Protein AF-A0A7W4EIR6-F1 (afdb_monomer_lite)

Foldseek 3Di:
DDDDDDDDDDDDDPDPPDPPPPPPPPDDPPPPPPPPDDQPQLLLVLDDPVNLVVLVVQLVVCVVVVPLVSLVVSLVVVCVSSVDPDPPPPDDSNRSSVSSNVNNCVVVVND

Structure (mmCIF, N/CA/C/O backbone):
data_AF-A0A7W4EIR6-F1
#
_entry.id   AF-A0A7W4EIR6-F1
#
loop_
_atom_site.group_PDB
_atom_site.id
_atom_site.type_symbol
_atom_site.label_atom_id
_atom_site.label_alt_id
_atom_site.label_comp_id
_atom_site.label_asym_id
_atom_site.label_entity_id
_atom_site.label_seq_id
_atom_site.pdbx_PDB_ins_code
_atom_site.Cartn_x
_atom_site.Cartn_y
_atom_site.Cartn_z
_atom_site.occupancy
_atom_site.B_iso_or_equiv
_atom_site.auth_seq_id
_atom_site.auth_comp_id
_atom_site.auth_asym_id
_atom_site.auth_atom_id
_atom_site.pdbx_PDB_model_num
ATOM 1 N N . VAL A 1 1 ? -27.058 27.748 -44.490 1.00 35.09 1 VAL A N 1
ATOM 2 C CA . VAL A 1 1 ? -27.346 28.919 -43.629 1.00 35.09 1 VAL A CA 1
ATOM 3 C C . VAL A 1 1 ? -26.624 28.697 -42.306 1.00 35.09 1 VAL A C 1
ATOM 5 O O . VAL A 1 1 ? -27.094 27.909 -41.503 1.00 35.09 1 VAL A O 1
ATOM 8 N N . LEU A 1 2 ? -25.431 29.266 -42.127 1.00 30.61 2 LEU A N 1
ATOM 9 C CA . LEU A 1 2 ? -24.647 29.168 -40.888 1.00 30.61 2 LEU A CA 1
ATOM 10 C C . LEU A 1 2 ? -24.373 30.597 -40.433 1.00 30.61 2 LEU A C 1
ATOM 12 O O . LEU A 1 2 ? -23.630 31.331 -41.080 1.00 30.61 2 LEU A O 1
ATOM 16 N N . LYS A 1 3 ? -25.078 31.012 -39.382 1.00 34.66 3 LYS A N 1
ATOM 17 C CA . LYS A 1 3 ? -24.999 32.351 -38.809 1.00 34.66 3 LYS A CA 1
ATOM 18 C C . LYS A 1 3 ? -23.957 32.316 -37.692 1.00 34.66 3 LYS A C 1
ATOM 20 O O . LYS A 1 3 ? -24.189 31.722 -36.647 1.00 34.66 3 LYS A O 1
ATOM 25 N N . ILE A 1 4 ? -22.800 32.905 -37.969 1.00 46.31 4 ILE A N 1
ATOM 26 C CA . ILE A 1 4 ? -21.822 33.344 -36.967 1.00 46.31 4 ILE A CA 1
ATOM 27 C C . ILE A 1 4 ? -22.232 34.767 -36.538 1.00 46.31 4 ILE A C 1
ATOM 29 O O . ILE A 1 4 ? -22.913 35.445 -37.308 1.00 46.31 4 ILE A O 1
ATOM 33 N N . ILE A 1 5 ? -21.768 35.195 -35.355 1.00 41.72 5 ILE A N 1
ATOM 34 C CA . ILE A 1 5 ? -21.872 36.505 -34.670 1.00 41.72 5 ILE A CA 1
ATOM 35 C C . ILE A 1 5 ? -22.867 36.439 -33.495 1.00 41.72 5 ILE A C 1
ATOM 37 O O . ILE A 1 5 ? -24.013 36.067 -33.712 1.00 41.72 5 ILE A O 1
ATOM 41 N N . LYS A 1 6 ? -22.580 36.860 -32.256 1.00 40.56 6 LYS A N 1
ATOM 42 C CA . LYS A 1 6 ? -21.391 37.278 -31.471 1.00 40.56 6 LYS A CA 1
ATOM 43 C C . LYS A 1 6 ? -22.009 37.782 -30.156 1.00 40.56 6 LYS A C 1
ATOM 45 O O . LYS A 1 6 ? -22.952 38.551 -30.254 1.00 40.56 6 LYS A O 1
ATOM 50 N N . ASP A 1 7 ? -21.490 37.391 -29.001 1.00 37.75 7 ASP A N 1
ATOM 51 C CA . ASP A 1 7 ? -21.639 38.127 -27.731 1.00 37.75 7 ASP A CA 1
ATOM 52 C C . ASP A 1 7 ? -20.521 37.584 -26.820 1.00 37.75 7 ASP A C 1
ATOM 54 O O . ASP A 1 7 ? -20.449 36.380 -26.595 1.00 37.75 7 ASP A O 1
ATOM 58 N N . SER A 1 8 ? -19.389 38.283 -26.690 1.00 47.84 8 SER A N 1
ATOM 59 C CA . SER A 1 8 ? -19.148 39.345 -25.701 1.00 47.84 8 SER A CA 1
ATOM 60 C C . SER A 1 8 ? -19.368 38.852 -24.273 1.00 47.84 8 SER A C 1
ATOM 62 O O . SER A 1 8 ? -20.479 38.916 -23.786 1.00 47.84 8 SER A O 1
ATOM 64 N N . GLU A 1 9 ? -18.308 38.389 -23.607 1.00 39.81 9 GLU A N 1
ATOM 65 C CA . GLU A 1 9 ? -17.985 38.805 -22.235 1.00 39.81 9 GLU A CA 1
ATOM 66 C C . GLU A 1 9 ? -16.642 38.208 -21.810 1.00 39.81 9 GLU A C 1
ATOM 68 O O . GLU A 1 9 ? -16.334 37.036 -22.033 1.00 39.81 9 GLU A O 1
ATOM 73 N N . GLU A 1 10 ? -15.805 39.065 -21.247 1.00 50.81 10 GLU A N 1
ATOM 74 C CA . GLU A 1 10 ? -14.475 38.733 -20.774 1.00 50.81 10 GLU A CA 1
ATOM 75 C C . GLU A 1 10 ? -14.596 38.257 -19.328 1.00 50.81 10 GLU A C 1
ATOM 77 O O . GLU A 1 10 ? -14.888 39.068 -18.457 1.00 50.81 10 GLU A O 1
ATOM 82 N N . TRP A 1 11 ? -14.332 36.978 -19.043 1.00 33.12 11 TRP A N 1
ATOM 83 C CA . TRP A 1 11 ? -13.920 36.563 -17.702 1.00 33.12 11 TRP A CA 1
ATOM 84 C C . TRP A 1 11 ? -12.986 35.354 -17.703 1.00 33.12 11 TRP A C 1
ATOM 86 O O . TRP A 1 11 ? -13.107 34.411 -18.481 1.00 33.12 11 TRP A O 1
ATOM 96 N N . SER A 1 12 ? -12.019 35.468 -16.796 1.00 50.66 12 SER A N 1
ATOM 97 C CA . SER A 1 12 ? -10.922 34.564 -16.473 1.00 50.66 12 SER A CA 1
ATOM 98 C C . SER A 1 12 ? -11.308 33.083 -16.519 1.00 50.66 12 SER A C 1
ATOM 100 O O . SER A 1 12 ? -12.258 32.656 -15.867 1.00 50.66 12 SER A O 1
ATOM 102 N N . GLY A 1 13 ? -10.532 32.279 -17.242 1.00 38.62 13 GLY A N 1
ATOM 103 C CA . GLY A 1 13 ? -10.746 30.841 -17.326 1.00 38.62 13 GLY A CA 1
ATOM 104 C C . GLY A 1 13 ? -9.437 30.135 -17.615 1.00 38.62 13 GLY A C 1
ATOM 105 O O . GLY A 1 13 ? -8.983 30.084 -18.752 1.00 38.62 13 GLY A O 1
ATOM 106 N N . THR A 1 14 ? -8.817 29.633 -16.553 1.00 52.56 14 THR A N 1
ATOM 107 C CA . THR A 1 14 ? -7.682 28.710 -16.523 1.00 52.56 14 THR A CA 1
ATOM 108 C C . THR A 1 14 ? -7.615 27.833 -17.772 1.00 52.56 14 THR A C 1
ATOM 110 O O . THR A 1 14 ? -8.572 27.129 -18.089 1.00 52.56 14 THR A O 1
ATOM 113 N N . ALA A 1 15 ? -6.475 27.840 -18.468 1.00 41.16 15 ALA A N 1
ATOM 114 C CA . ALA A 1 15 ? -6.218 26.897 -19.546 1.00 41.16 15 ALA A CA 1
ATOM 115 C C . ALA A 1 15 ? -6.284 25.472 -18.978 1.00 41.16 15 ALA A C 1
ATOM 117 O O . ALA A 1 15 ? -5.347 24.987 -18.342 1.00 41.16 15 ALA A O 1
ATOM 118 N N . VAL A 1 16 ? -7.418 24.805 -19.184 1.00 41.78 16 VAL A N 1
ATOM 119 C CA . VAL A 1 16 ? -7.578 23.388 -18.880 1.00 41.78 16 VAL A CA 1
ATOM 120 C C . VAL A 1 16 ? -6.820 22.630 -19.960 1.00 41.78 16 VAL A C 1
ATOM 122 O O . VAL A 1 16 ? -7.359 22.293 -21.014 1.00 41.78 16 VAL A O 1
ATOM 125 N N . ILE A 1 17 ? -5.539 22.366 -19.713 1.00 45.53 17 ILE A N 1
ATOM 126 C CA . ILE A 1 17 ? -4.818 21.347 -20.467 1.00 45.53 17 ILE A CA 1
ATOM 127 C C . ILE A 1 17 ? -5.437 19.999 -20.091 1.00 45.53 17 ILE A C 1
ATOM 129 O O . ILE A 1 17 ? -5.162 19.396 -19.057 1.00 45.53 17 ILE A O 1
ATOM 133 N N . SER A 1 18 ? -6.351 19.550 -20.948 1.00 44.53 18 SER A N 1
ATOM 134 C CA . SER A 1 18 ? -6.821 18.174 -20.966 1.00 44.53 18 SER A CA 1
ATOM 135 C C . SER A 1 18 ? -5.700 17.311 -21.524 1.00 44.53 18 SER A C 1
ATOM 137 O O . SER A 1 18 ? -5.478 17.276 -22.737 1.00 44.53 18 SER A O 1
ATOM 139 N N . LEU A 1 19 ? -5.000 16.590 -20.648 1.00 42.78 19 LEU A N 1
ATOM 140 C CA . LEU A 1 19 ? -4.132 15.498 -21.064 1.00 42.78 19 LEU A CA 1
ATOM 141 C C . LEU A 1 19 ? -5.032 14.365 -21.586 1.00 42.78 19 LEU A C 1
ATOM 143 O O . LEU A 1 19 ? -5.433 13.461 -20.855 1.00 42.78 19 LEU A O 1
ATOM 147 N N . LYS A 1 20 ? -5.398 14.436 -22.870 1.00 41.44 20 LYS A N 1
ATOM 148 C CA . LYS A 1 20 ? -5.973 13.311 -23.613 1.00 41.44 20 LYS A CA 1
ATOM 149 C C . LYS A 1 20 ? -4.894 12.251 -23.781 1.00 41.44 20 LYS A C 1
ATOM 151 O O . LYS A 1 20 ? -4.328 12.102 -24.858 1.00 41.44 20 LYS A O 1
ATOM 156 N N . ASN A 1 21 ? -4.637 11.489 -22.728 1.00 39.31 21 ASN A N 1
ATOM 157 C CA . ASN A 1 21 ? -3.962 10.218 -22.875 1.00 39.31 21 ASN A CA 1
ATOM 158 C C . ASN A 1 21 ? -5.036 9.137 -22.971 1.00 39.31 21 ASN A C 1
ATOM 160 O O . ASN A 1 21 ? -5.462 8.555 -21.976 1.00 39.31 21 ASN A O 1
ATOM 164 N N . LYS A 1 22 ? -5.517 8.914 -24.200 1.00 44.09 22 LYS A N 1
ATOM 165 C CA . LYS A 1 22 ? -6.229 7.690 -24.570 1.00 44.09 22 LYS A CA 1
ATOM 166 C C . LYS A 1 22 ? -5.235 6.534 -24.470 1.00 44.09 22 LYS A C 1
ATOM 168 O O . LYS A 1 22 ? -4.740 6.047 -25.481 1.00 44.09 22 LYS A O 1
ATOM 173 N N . ILE A 1 23 ? -4.946 6.089 -23.255 1.00 48.34 23 ILE A N 1
ATOM 174 C CA . ILE A 1 23 ? -4.394 4.760 -23.065 1.00 48.34 23 ILE A CA 1
ATOM 175 C C . ILE A 1 23 ? -5.584 3.808 -23.089 1.00 48.34 23 ILE A C 1
ATOM 177 O O . ILE A 1 23 ? -6.314 3.632 -22.119 1.00 48.34 23 ILE A O 1
ATOM 181 N N . ASN A 1 24 ? -5.801 3.244 -24.271 1.00 41.38 24 ASN A N 1
ATOM 182 C CA . ASN A 1 24 ? -6.577 2.033 -24.459 1.00 41.38 24 ASN A CA 1
ATOM 183 C C . ASN A 1 24 ? -5.782 0.884 -23.802 1.00 41.38 24 ASN A C 1
ATOM 185 O O . ASN A 1 24 ? -5.021 0.200 -24.476 1.00 41.38 24 ASN A O 1
ATOM 189 N N . ILE A 1 25 ? -5.903 0.687 -22.486 1.00 42.97 25 ILE A N 1
ATOM 190 C CA . ILE A 1 25 ? -5.570 -0.611 -21.869 1.00 42.97 25 ILE A CA 1
ATOM 191 C C . ILE A 1 25 ? -6.883 -1.376 -21.734 1.00 42.97 25 ILE A C 1
ATOM 193 O O . ILE A 1 25 ? -7.430 -1.606 -20.663 1.00 42.97 25 ILE A O 1
ATOM 197 N N . SER A 1 26 ? -7.410 -1.738 -22.898 1.00 44.44 26 SER A N 1
ATOM 198 C CA . SER A 1 26 ? -8.416 -2.778 -23.056 1.00 44.44 26 SER A CA 1
ATOM 199 C C . SER A 1 26 ? -7.688 -4.123 -23.038 1.00 44.44 26 SER A C 1
ATOM 201 O O . SER A 1 26 ? -7.555 -4.776 -24.069 1.00 44.44 26 SER A O 1
ATOM 203 N N . HIS A 1 27 ? -7.126 -4.502 -21.890 1.00 45.62 27 HIS A N 1
ATOM 204 C CA . HIS A 1 27 ? -6.593 -5.849 -21.690 1.00 45.62 27 HIS A CA 1
ATOM 205 C C . HIS A 1 27 ? -6.878 -6.286 -20.246 1.00 45.62 27 HIS A C 1
ATOM 207 O O . HIS A 1 27 ? -6.126 -5.992 -19.326 1.00 45.62 27 HIS A O 1
ATOM 213 N N . THR A 1 28 ? -8.024 -6.944 -20.074 1.00 42.03 28 THR A N 1
ATOM 214 C CA . THR A 1 28 ? -8.259 -7.989 -19.062 1.00 42.03 28 THR A CA 1
ATOM 215 C C . THR A 1 28 ? -7.969 -7.643 -17.593 1.00 42.03 28 THR A C 1
ATOM 217 O O . THR A 1 28 ? -7.529 -8.505 -16.848 1.00 42.03 28 THR A O 1
ATOM 220 N N . ILE A 1 29 ? -8.310 -6.442 -17.109 1.00 47.50 29 ILE A N 1
ATOM 221 C CA . ILE A 1 29 ? -8.439 -6.191 -15.649 1.00 47.50 29 ILE A CA 1
ATOM 222 C C . ILE A 1 29 ? -9.850 -6.585 -15.172 1.00 47.50 29 ILE A C 1
ATOM 224 O O . ILE A 1 29 ? -10.526 -5.883 -14.433 1.00 47.50 29 ILE A O 1
ATOM 228 N N . LEU A 1 30 ? -10.318 -7.721 -15.679 1.00 42.47 30 LEU A N 1
ATOM 229 C CA . LEU A 1 30 ? -11.395 -8.521 -15.109 1.00 42.47 30 LEU A CA 1
ATOM 230 C C . LEU A 1 30 ? -10.730 -9.792 -14.576 1.00 42.47 30 LEU A C 1
ATOM 232 O O . LEU A 1 30 ? -11.138 -10.912 -14.881 1.00 42.47 30 LEU A O 1
ATOM 236 N N . GLU A 1 31 ? -9.640 -9.626 -13.824 1.00 44.28 31 GLU A N 1
ATOM 237 C CA . GLU A 1 31 ? -9.274 -10.657 -12.869 1.00 44.28 31 GLU A CA 1
ATOM 238 C C . GLU A 1 31 ? -10.440 -10.703 -11.895 1.00 44.28 31 GLU A C 1
ATOM 240 O O . GLU A 1 31 ? -10.701 -9.740 -11.176 1.00 44.28 31 GLU A O 1
ATOM 245 N N . ASN A 1 32 ? -11.201 -11.794 -11.991 1.00 43.06 32 ASN A N 1
ATOM 246 C CA . ASN A 1 32 ? -12.099 -12.264 -10.956 1.00 43.06 32 ASN A CA 1
ATOM 247 C C . ASN A 1 32 ? -11.512 -11.830 -9.612 1.00 43.06 32 ASN A C 1
ATOM 249 O O . ASN A 1 32 ? -10.472 -12.357 -9.213 1.00 43.06 32 ASN A O 1
ATOM 253 N N . LEU A 1 33 ? -12.154 -10.882 -8.926 1.00 50.16 33 LEU A N 1
ATOM 254 C CA . LEU A 1 33 ? -12.058 -10.829 -7.479 1.00 50.16 33 LEU A CA 1
ATOM 255 C C . LEU A 1 33 ? -12.544 -12.207 -7.048 1.00 50.16 33 LEU A C 1
ATOM 257 O O . LEU A 1 33 ? -13.745 -12.481 -7.033 1.00 50.16 33 LEU A O 1
ATOM 261 N N . GLN A 1 34 ? -11.593 -13.129 -6.881 1.00 52.31 34 GLN A N 1
ATOM 262 C CA . GLN A 1 34 ? -11.848 -14.439 -6.325 1.00 52.31 34 GLN A CA 1
ATOM 263 C C . GLN A 1 34 ? -12.635 -14.139 -5.061 1.00 52.31 34 GLN A C 1
ATOM 265 O O . GLN A 1 34 ? -12.167 -13.377 -4.217 1.00 52.31 34 GLN A O 1
ATOM 270 N N . GLN A 1 35 ? -13.849 -14.671 -4.950 1.00 53.88 35 GLN A N 1
ATOM 271 C CA . GLN A 1 35 ? -14.716 -14.410 -3.796 1.00 53.88 35 GLN A CA 1
ATOM 272 C C . GLN A 1 35 ? -14.116 -14.933 -2.471 1.00 53.88 35 GLN A C 1
ATOM 274 O O . GLN A 1 35 ? -14.716 -14.777 -1.417 1.00 53.88 35 GLN A O 1
ATOM 279 N N . ASP A 1 36 ? -12.902 -15.480 -2.548 1.00 62.31 36 ASP A N 1
ATOM 280 C CA . ASP A 1 36 ? -12.029 -15.991 -1.502 1.00 62.31 36 ASP A CA 1
ATOM 281 C C . ASP A 1 36 ? -10.705 -15.192 -1.420 1.00 62.31 36 ASP A C 1
ATOM 283 O O . ASP A 1 36 ? -9.638 -15.745 -1.158 1.00 62.31 36 ASP A O 1
ATOM 287 N N . TYR A 1 37 ? -10.714 -13.885 -1.717 1.00 74.38 37 TYR A N 1
ATOM 288 C CA . TYR A 1 37 ? -9.524 -13.060 -1.494 1.00 74.38 37 TYR A CA 1
ATOM 289 C C . TYR A 1 37 ? -9.212 -13.001 0.006 1.00 74.38 37 TYR A C 1
ATOM 291 O O . TYR A 1 37 ? -9.935 -12.369 0.776 1.00 74.38 37 TYR A O 1
ATOM 299 N N . VAL A 1 38 ? -8.122 -13.654 0.413 1.00 78.75 38 VAL A N 1
ATOM 300 C CA . VAL A 1 38 ? -7.642 -13.647 1.797 1.00 78.75 38 VAL A CA 1
ATOM 301 C C . VAL A 1 38 ? -6.557 -12.577 1.934 1.00 78.75 38 VAL A C 1
ATOM 303 O O . VAL A 1 38 ? -5.481 -12.744 1.354 1.00 78.75 38 VAL A O 1
ATOM 306 N N . PRO A 1 39 ? -6.801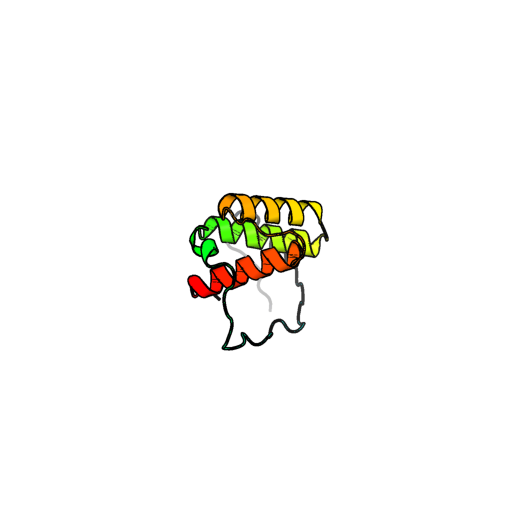 -11.486 2.683 1.00 83.50 39 PRO A N 1
ATOM 307 C CA . PRO A 1 39 ? -5.785 -10.466 2.886 1.00 83.50 39 PRO A CA 1
ATOM 308 C C . PRO A 1 39 ? -4.623 -11.007 3.725 1.00 83.50 39 PRO A C 1
ATOM 310 O O . PRO A 1 39 ? -4.836 -11.631 4.765 1.00 83.50 39 PRO A O 1
ATOM 313 N N . GLU A 1 40 ? -3.388 -10.741 3.297 1.00 84.62 40 GLU A N 1
ATOM 314 C CA . GLU A 1 40 ? -2.175 -11.214 3.991 1.00 84.62 40 GLU A CA 1
ATOM 315 C C . GLU A 1 40 ? -1.550 -10.146 4.888 1.00 84.62 40 GLU A C 1
ATOM 317 O O . GLU A 1 40 ? -0.867 -10.469 5.860 1.00 84.62 40 GLU A O 1
ATOM 322 N N . PHE A 1 41 ? -1.809 -8.871 4.603 1.00 87.81 41 PHE A N 1
ATOM 323 C CA . PHE A 1 41 ? -1.284 -7.743 5.354 1.00 87.81 41 PHE A CA 1
ATOM 324 C C . PHE A 1 41 ? -2.416 -6.997 6.070 1.00 87.81 41 PHE A C 1
ATOM 326 O O . PHE A 1 41 ? -2.815 -5.917 5.639 1.00 87.81 41 PHE A O 1
ATOM 333 N N . PRO A 1 42 ? -2.905 -7.479 7.228 1.00 86.06 42 PRO A N 1
ATOM 334 C CA . PRO A 1 42 ? -3.921 -6.765 8.008 1.00 86.06 42 PRO A CA 1
ATOM 335 C C . PRO A 1 42 ? -3.453 -5.381 8.472 1.00 86.06 42 PRO A C 1
ATOM 337 O O . PRO A 1 42 ? -4.262 -4.511 8.777 1.00 86.06 42 PRO A O 1
ATOM 340 N N . GLN A 1 43 ? -2.139 -5.148 8.502 1.00 87.44 43 GLN A N 1
ATOM 341 C CA . GLN A 1 43 ? -1.538 -3.890 8.936 1.00 87.44 43 GLN A CA 1
ATOM 342 C C . GLN A 1 43 ? -1.835 -2.718 7.992 1.00 87.44 43 GLN A C 1
ATOM 344 O O . GLN A 1 43 ? -1.711 -1.571 8.410 1.00 87.44 43 GLN A O 1
ATOM 349 N N . VAL A 1 44 ? -2.275 -2.966 6.752 1.00 89.19 44 VAL A N 1
ATOM 350 C CA . VAL A 1 44 ? -2.602 -1.902 5.783 1.00 89.19 44 VAL A CA 1
ATOM 351 C C . VAL A 1 44 ? -3.663 -0.924 6.278 1.00 89.19 44 VAL A C 1
ATOM 353 O O . VAL A 1 44 ? -3.680 0.216 5.826 1.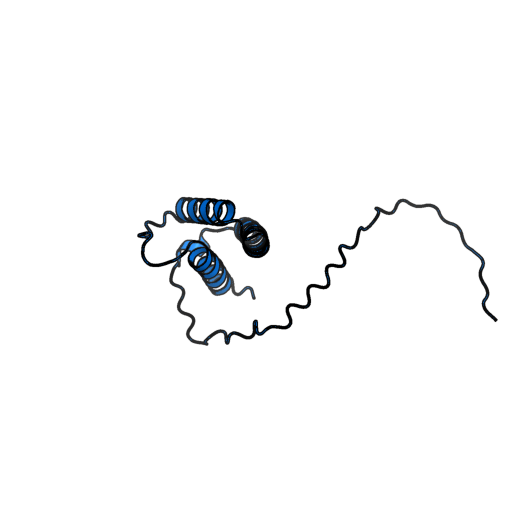00 89.19 44 VAL A O 1
ATOM 356 N N . VAL A 1 45 ? -4.498 -1.319 7.243 1.00 88.44 45 VAL A N 1
ATOM 357 C CA . VAL A 1 45 ? -5.481 -0.435 7.894 1.00 88.44 45 VAL A CA 1
ATOM 358 C C . VAL A 1 45 ? -4.844 0.758 8.618 1.00 88.44 45 VAL A C 1
ATOM 360 O O . VAL A 1 45 ? -5.535 1.722 8.929 1.00 88.44 45 VAL A O 1
ATOM 363 N N . LEU A 1 46 ? -3.532 0.713 8.879 1.00 89.31 46 LEU A N 1
ATOM 364 C CA . LEU A 1 46 ? -2.759 1.824 9.440 1.00 89.31 46 LEU A CA 1
ATOM 365 C C . LEU A 1 46 ? -2.487 2.941 8.419 1.00 89.31 46 LEU A C 1
ATOM 367 O O . LEU A 1 46 ? -2.097 4.040 8.811 1.00 89.31 46 LEU A O 1
ATOM 371 N N . LEU A 1 47 ? -2.660 2.674 7.121 1.00 89.44 47 LEU A N 1
ATOM 372 C CA . LEU A 1 47 ? -2.493 3.674 6.070 1.00 89.44 47 LEU A CA 1
ATOM 373 C C . LEU A 1 47 ? -3.724 4.579 6.000 1.00 89.44 47 LEU A C 1
ATOM 375 O O . LEU A 1 47 ? -4.866 4.119 6.020 1.00 89.44 47 LEU A O 1
ATOM 379 N N . SER A 1 48 ? -3.505 5.882 5.842 1.00 90.62 48 SER A N 1
ATOM 380 C CA . SER A 1 48 ? -4.606 6.806 5.570 1.00 90.62 48 SER A CA 1
ATOM 381 C C . SER A 1 48 ? -5.009 6.746 4.094 1.00 90.62 48 SER A C 1
ATOM 383 O O . SER A 1 48 ? -4.204 6.402 3.229 1.00 90.62 48 SER A O 1
ATOM 385 N N . ASP A 1 49 ? -6.230 7.178 3.768 1.00 88.38 49 ASP A N 1
ATOM 386 C CA . ASP A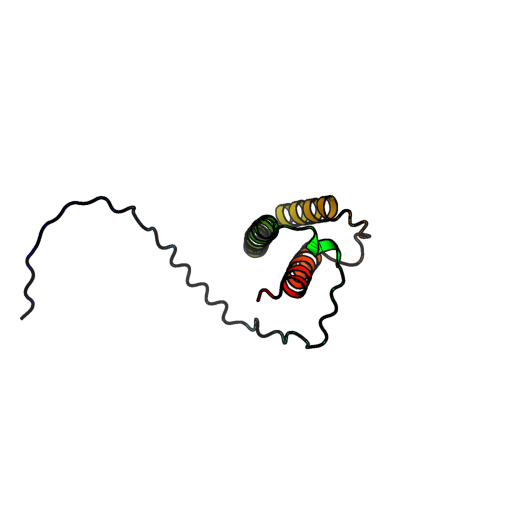 1 49 ? -6.698 7.276 2.371 1.00 88.38 49 ASP A CA 1
ATOM 387 C C . ASP A 1 49 ? -5.751 8.135 1.510 1.00 88.38 49 ASP A C 1
ATOM 389 O O . ASP A 1 49 ? -5.417 7.793 0.374 1.00 88.38 49 ASP A O 1
ATOM 393 N N . ASN A 1 50 ? -5.212 9.206 2.104 1.00 90.75 50 ASN A N 1
ATOM 394 C CA . ASN A 1 50 ? -4.203 10.038 1.464 1.00 90.75 50 ASN A CA 1
ATOM 395 C C . ASN A 1 50 ? -2.897 9.276 1.175 1.00 90.75 50 ASN A C 1
ATOM 397 O O . ASN A 1 50 ? -2.350 9.425 0.081 1.00 90.75 50 ASN A O 1
ATOM 401 N N . ASP A 1 51 ? -2.417 8.455 2.113 1.00 89.38 51 ASP A N 1
ATOM 402 C CA . ASP A 1 51 ? -1.223 7.627 1.908 1.00 89.38 51 ASP A CA 1
ATOM 403 C C . ASP A 1 51 ? -1.469 6.630 0.779 1.00 89.38 51 ASP A C 1
ATOM 405 O O . ASP A 1 51 ? -0.658 6.519 -0.143 1.00 89.38 51 ASP A O 1
ATOM 409 N N . MET A 1 52 ? -2.634 5.976 0.783 1.00 90.75 52 MET A N 1
ATOM 410 C CA . MET A 1 52 ? -2.995 5.024 -0.260 1.00 90.75 52 MET A CA 1
ATOM 411 C C . MET A 1 52 ? -3.087 5.687 -1.637 1.00 90.75 52 MET A C 1
ATOM 413 O O . MET A 1 52 ? -2.589 5.139 -2.624 1.00 90.75 52 MET A O 1
ATOM 417 N N . ARG A 1 53 ? -3.655 6.893 -1.725 1.00 91.06 53 ARG A N 1
ATOM 418 C CA . ARG A 1 53 ? -3.697 7.675 -2.968 1.00 91.06 53 ARG A CA 1
ATOM 419 C C . ARG A 1 53 ? -2.293 7.963 -3.508 1.00 91.06 53 ARG A C 1
ATOM 421 O O . ARG A 1 53 ? -2.053 7.810 -4.709 1.00 91.06 53 ARG A O 1
ATOM 428 N N . ILE A 1 54 ? -1.367 8.364 -2.636 1.00 91.62 54 ILE A N 1
ATOM 429 C CA . ILE A 1 54 ? 0.028 8.645 -3.006 1.00 91.62 54 ILE A CA 1
ATOM 430 C C . ILE A 1 54 ? 0.725 7.361 -3.472 1.00 91.62 54 ILE A C 1
ATOM 432 O O . ILE A 1 54 ? 1.376 7.364 -4.520 1.00 91.62 54 ILE A O 1
ATOM 436 N N . ILE A 1 55 ? 0.552 6.258 -2.738 1.00 90.94 55 ILE A N 1
ATOM 437 C CA . ILE A 1 55 ? 1.112 4.945 -3.078 1.00 90.94 55 ILE A CA 1
ATOM 438 C C . ILE A 1 55 ? 0.604 4.483 -4.448 1.00 90.94 55 ILE A C 1
ATOM 440 O O . ILE A 1 55 ? 1.424 4.179 -5.311 1.00 90.94 55 ILE A O 1
ATOM 444 N N . LYS A 1 56 ? -0.715 4.504 -4.695 1.00 90.62 56 LYS A N 1
ATOM 445 C CA . LYS A 1 56 ? -1.317 4.121 -5.988 1.00 90.62 56 LYS A CA 1
ATOM 446 C C . LYS A 1 56 ? -0.756 4.955 -7.144 1.00 90.62 56 LYS A C 1
ATOM 448 O O . LYS A 1 56 ? -0.350 4.396 -8.162 1.00 90.62 56 LYS A O 1
ATOM 453 N N . SER A 1 57 ? -0.685 6.280 -6.983 1.00 89.50 57 SER A N 1
ATOM 454 C CA . SER A 1 57 ? -0.174 7.173 -8.032 1.00 89.50 57 SER A CA 1
ATOM 455 C C . SER A 1 57 ? 1.300 6.911 -8.354 1.00 89.50 57 SER A C 1
ATOM 457 O O . SER A 1 57 ? 1.668 6.809 -9.526 1.00 89.50 57 SER A O 1
ATOM 459 N N . ASN A 1 58 ? 2.147 6.765 -7.330 1.00 88.94 58 ASN A N 1
ATOM 460 C CA . ASN A 1 58 ? 3.570 6.485 -7.522 1.00 88.94 58 ASN A CA 1
ATOM 461 C C . ASN A 1 58 ? 3.810 5.077 -8.071 1.00 88.94 58 ASN A C 1
ATOM 463 O O . ASN A 1 58 ? 4.658 4.912 -8.944 1.00 88.94 58 ASN A O 1
ATOM 467 N N . PHE A 1 59 ? 3.038 4.087 -7.623 1.00 91.00 59 PHE A N 1
ATOM 468 C CA . PHE A 1 59 ? 3.098 2.724 -8.138 1.00 91.00 59 PHE A CA 1
ATOM 469 C C . PHE A 1 59 ? 2.762 2.674 -9.629 1.00 91.00 59 PHE A C 1
ATOM 471 O O . PHE A 1 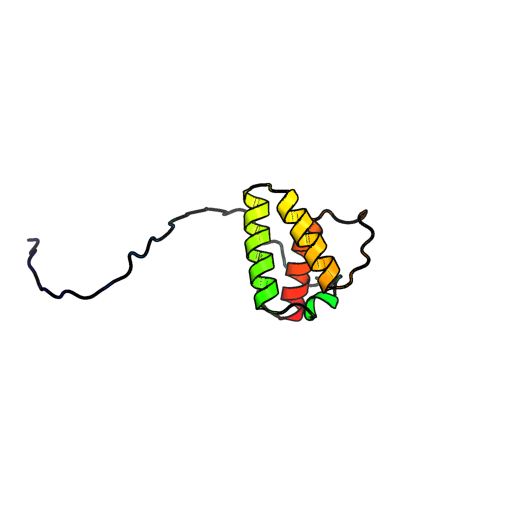59 ? 3.555 2.154 -10.410 1.00 91.00 59 PHE A O 1
ATOM 478 N N . GLN A 1 60 ? 1.650 3.286 -10.054 1.00 89.56 60 GLN A N 1
ATOM 479 C CA . GLN A 1 60 ? 1.291 3.339 -11.473 1.00 89.56 60 GLN A CA 1
ATOM 480 C C . GLN A 1 60 ? 2.371 4.018 -12.315 1.00 89.56 60 GLN A C 1
ATOM 482 O O . GLN A 1 60 ? 2.750 3.491 -13.360 1.00 89.56 60 GLN A O 1
ATOM 487 N N . LYS A 1 61 ? 2.908 5.155 -11.853 1.00 87.81 61 LYS A N 1
ATOM 488 C CA . LYS A 1 61 ? 4.009 5.838 -12.545 1.00 87.81 61 LYS A CA 1
ATOM 489 C C . LYS A 1 61 ? 5.226 4.928 -12.681 1.00 87.81 61 LYS A C 1
ATOM 491 O O . LYS A 1 61 ? 5.710 4.755 -13.791 1.00 87.81 61 LYS A O 1
ATOM 496 N N . ALA A 1 62 ? 5.664 4.311 -11.585 1.00 88.00 62 ALA A N 1
ATOM 497 C CA . ALA A 1 62 ? 6.848 3.459 -11.559 1.00 88.00 62 ALA A CA 1
ATOM 498 C C . ALA A 1 62 ? 6.698 2.192 -12.417 1.00 88.00 62 ALA A C 1
ATOM 500 O O . ALA A 1 62 ? 7.667 1.742 -13.024 1.00 88.00 62 ALA A O 1
ATOM 501 N N . VAL A 1 63 ? 5.488 1.629 -12.508 1.00 86.62 63 VAL A N 1
ATOM 502 C CA . VAL A 1 63 ? 5.195 0.495 -13.398 1.00 86.62 63 VAL A CA 1
ATOM 503 C C . VAL A 1 63 ? 5.272 0.917 -14.866 1.00 86.62 63 VAL A C 1
ATOM 505 O O . VAL A 1 63 ? 5.860 0.193 -15.664 1.00 86.62 63 VAL A O 1
ATOM 508 N N . VAL A 1 64 ? 4.729 2.085 -15.225 1.00 87.44 64 VAL A N 1
ATOM 509 C CA . VAL A 1 64 ? 4.759 2.601 -16.606 1.00 87.44 64 VAL A CA 1
ATOM 510 C C . VAL A 1 64 ? 6.176 2.984 -17.037 1.00 87.44 64 VAL A C 1
ATOM 512 O O . VAL A 1 64 ? 6.566 2.721 -18.172 1.00 87.44 64 VAL A O 1
ATOM 515 N N . THR A 1 65 ? 6.958 3.588 -16.143 1.00 87.81 65 THR A N 1
ATOM 516 C CA . THR A 1 65 ? 8.345 3.990 -16.425 1.00 87.81 65 THR A CA 1
ATOM 517 C C . THR A 1 65 ? 9.357 2.864 -16.216 1.00 87.81 65 THR A C 1
ATOM 519 O O . THR A 1 65 ? 10.539 3.067 -16.482 1.00 87.81 65 THR A O 1
ATOM 522 N N . TYR A 1 66 ? 8.921 1.687 -15.748 1.00 86.19 66 TYR A N 1
ATOM 523 C CA . TYR A 1 66 ? 9.784 0.571 -15.338 1.00 86.19 66 TYR A CA 1
ATOM 524 C C . TYR A 1 66 ? 10.864 0.978 -14.319 1.00 86.19 66 TYR A C 1
ATOM 526 O O . TYR A 1 66 ? 11.951 0.395 -14.257 1.00 86.19 66 TYR A O 1
ATOM 534 N N . ASP A 1 67 ? 10.558 1.975 -13.489 1.00 85.88 67 ASP A N 1
ATOM 535 C CA . ASP A 1 67 ? 11.501 2.557 -12.545 1.00 85.88 67 ASP A CA 1
ATOM 536 C C . ASP A 1 67 ? 11.557 1.734 -11.251 1.00 85.88 67 ASP A C 1
ATOM 538 O O . ASP A 1 67 ? 10.807 1.929 -10.287 1.00 85.88 67 ASP A O 1
ATOM 542 N N . LYS A 1 68 ? 12.474 0.763 -11.247 1.00 87.06 68 LYS A N 1
ATOM 543 C CA . LYS A 1 68 ? 12.698 -0.144 -10.113 1.00 87.06 68 LYS A CA 1
ATOM 544 C C . LYS A 1 68 ? 13.163 0.587 -8.854 1.00 87.06 68 LYS A C 1
ATOM 546 O O . LYS A 1 68 ? 12.925 0.095 -7.753 1.00 87.06 68 LYS A O 1
ATOM 551 N N . ILE A 1 69 ? 13.813 1.744 -8.992 1.00 88.56 69 ILE A N 1
ATOM 552 C CA . ILE A 1 69 ? 14.304 2.514 -7.845 1.00 88.56 69 ILE A CA 1
ATOM 553 C C . ILE A 1 69 ? 13.109 3.078 -7.080 1.00 88.56 69 ILE A C 1
ATOM 555 O O . ILE A 1 69 ? 13.040 2.926 -5.860 1.00 88.56 69 ILE A O 1
ATOM 559 N N . ILE A 1 70 ? 12.136 3.648 -7.797 1.00 88.50 70 ILE A N 1
ATOM 560 C CA . ILE A 1 70 ? 10.902 4.163 -7.192 1.00 88.50 70 ILE A CA 1
ATOM 561 C C . ILE A 1 70 ? 10.113 3.030 -6.527 1.00 88.50 70 ILE A C 1
ATOM 563 O O . ILE A 1 70 ? 9.684 3.189 -5.385 1.00 88.50 70 ILE A O 1
ATOM 567 N N . LEU A 1 71 ? 9.969 1.870 -7.182 1.00 88.56 71 LEU A N 1
ATOM 568 C CA . LEU A 1 71 ? 9.297 0.707 -6.581 1.00 88.56 71 LEU A CA 1
ATOM 569 C C . LEU A 1 71 ? 9.974 0.265 -5.280 1.00 88.56 71 LEU A C 1
ATOM 571 O O . LEU A 1 71 ? 9.298 0.028 -4.279 1.00 88.56 71 LEU A O 1
ATOM 575 N N . ARG A 1 72 ? 11.308 0.207 -5.262 1.00 90.25 72 ARG A N 1
ATOM 576 C CA . ARG A 1 72 ? 12.066 -0.178 -4.070 1.00 90.25 72 ARG A CA 1
ATOM 577 C C . ARG A 1 72 ? 11.928 0.828 -2.935 1.00 90.25 72 ARG A C 1
ATOM 579 O O . ARG A 1 72 ? 11.720 0.425 -1.792 1.00 90.25 72 ARG A O 1
ATOM 586 N N . GLN A 1 73 ? 12.005 2.122 -3.235 1.00 90.38 73 GLN A N 1
ATOM 587 C CA . GLN A 1 73 ? 11.804 3.170 -2.233 1.00 90.38 73 GLN A CA 1
ATOM 588 C C . GLN A 1 73 ? 10.383 3.143 -1.668 1.00 90.38 73 GLN A C 1
ATOM 590 O O . GLN A 1 73 ? 10.210 3.214 -0.452 1.00 90.38 73 GLN A O 1
ATOM 595 N N . LEU A 1 74 ? 9.377 2.982 -2.531 1.00 90.19 74 LEU A N 1
ATOM 596 C CA . LEU A 1 74 ? 7.977 2.900 -2.127 1.00 90.19 74 LEU A CA 1
ATOM 597 C C . LEU A 1 74 ? 7.729 1.674 -1.241 1.00 90.19 74 LEU A C 1
ATOM 599 O O . LEU A 1 74 ? 7.146 1.801 -0.169 1.00 90.19 74 LEU A O 1
ATOM 603 N N . SER A 1 75 ? 8.246 0.512 -1.645 1.00 90.31 75 SER A N 1
ATOM 604 C CA . SER A 1 75 ? 8.185 -0.722 -0.859 1.00 90.31 75 SER A CA 1
ATOM 605 C C . SER A 1 75 ? 8.824 -0.542 0.519 1.00 90.31 75 SER A C 1
ATOM 607 O O . SER A 1 75 ? 8.204 -0.874 1.524 1.00 90.31 75 SER A O 1
ATOM 609 N N . ASN A 1 76 ? 10.041 0.007 0.592 1.00 89.75 76 ASN A N 1
ATOM 610 C CA . ASN A 1 76 ? 10.716 0.238 1.872 1.00 89.75 76 ASN A CA 1
ATOM 611 C C . ASN A 1 76 ? 9.909 1.175 2.774 1.00 89.75 76 ASN A C 1
ATOM 613 O O . ASN A 1 76 ? 9.690 0.854 3.936 1.00 89.75 76 ASN A O 1
ATOM 617 N N . LYS A 1 77 ? 9.391 2.277 2.222 1.00 89.88 77 LYS A N 1
ATOM 618 C CA . LYS A 1 77 ? 8.582 3.236 2.977 1.00 89.88 77 LYS A CA 1
ATOM 619 C C . LYS A 1 77 ? 7.318 2.597 3.553 1.00 89.88 77 LYS A C 1
ATOM 621 O O . LYS A 1 77 ? 6.979 2.841 4.706 1.00 89.88 77 LYS A O 1
ATOM 626 N N . ILE A 1 78 ? 6.632 1.770 2.763 1.00 90.25 78 ILE A N 1
ATOM 627 C CA . ILE A 1 78 ? 5.446 1.033 3.215 1.00 90.25 78 ILE A CA 1
ATOM 628 C C . ILE A 1 78 ? 5.826 0.062 4.335 1.00 90.25 78 ILE A C 1
ATOM 630 O O . ILE A 1 78 ? 5.151 0.035 5.360 1.00 90.25 78 ILE A O 1
ATOM 634 N N . LYS A 1 79 ? 6.925 -0.687 4.184 1.00 89.19 79 LYS A N 1
ATOM 635 C CA . LYS A 1 79 ? 7.417 -1.593 5.233 1.00 89.19 79 LYS A CA 1
ATOM 636 C C . LYS A 1 79 ? 7.741 -0.852 6.530 1.00 89.19 79 LYS A C 1
ATOM 638 O O . LYS A 1 79 ? 7.384 -1.344 7.593 1.00 89.19 79 LYS A O 1
ATOM 643 N N . GLU A 1 80 ? 8.356 0.328 6.452 1.00 88.88 80 GLU A N 1
ATOM 644 C CA . GLU A 1 80 ? 8.645 1.164 7.624 1.00 88.88 80 GLU A CA 1
ATOM 645 C C . GLU A 1 80 ? 7.368 1.627 8.336 1.00 88.88 80 GLU A C 1
ATOM 647 O O . GLU A 1 80 ? 7.281 1.537 9.560 1.00 88.88 80 GLU A O 1
ATOM 652 N N . ILE A 1 81 ? 6.367 2.095 7.582 1.00 88.69 81 ILE A N 1
ATOM 653 C CA . ILE A 1 81 ? 5.092 2.572 8.145 1.00 88.69 81 ILE A CA 1
ATOM 654 C C . ILE A 1 81 ? 4.325 1.419 8.794 1.00 88.69 81 ILE A C 1
ATOM 656 O O . ILE A 1 81 ? 3.832 1.548 9.914 1.00 88.69 81 ILE A O 1
ATOM 660 N N . LEU A 1 82 ? 4.246 0.286 8.097 1.00 88.12 82 LEU A N 1
ATOM 661 C CA . LEU A 1 82 ? 3.522 -0.895 8.558 1.00 88.12 82 LEU A CA 1
ATOM 662 C C . LEU A 1 82 ? 4.311 -1.712 9.588 1.00 88.12 82 LEU A C 1
ATOM 664 O O . LEU A 1 82 ? 3.748 -2.611 10.200 1.00 88.12 82 LEU A O 1
ATOM 668 N N . LYS A 1 83 ? 5.591 -1.380 9.811 1.00 86.00 83 LYS A N 1
ATOM 669 C CA . LYS A 1 83 ? 6.535 -2.141 10.645 1.00 86.00 83 LYS A CA 1
ATOM 670 C C . LYS A 1 83 ? 6.567 -3.624 10.265 1.00 86.00 83 LYS A C 1
ATOM 672 O O . LYS A 1 83 ? 6.595 -4.499 11.126 1.00 86.00 83 LYS A O 1
ATOM 677 N N . LEU A 1 84 ? 6.537 -3.890 8.961 1.00 81.19 84 LEU A N 1
ATOM 678 C CA . LEU A 1 84 ? 6.551 -5.241 8.422 1.00 81.19 84 LEU A CA 1
ATOM 679 C C . LEU A 1 84 ? 7.985 -5.771 8.361 1.00 81.19 84 LEU 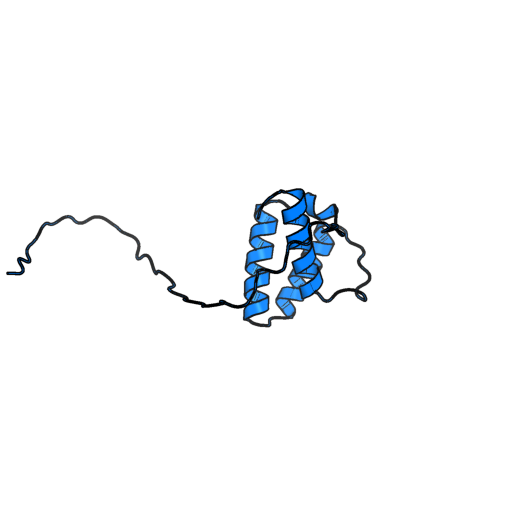A C 1
ATOM 681 O O . LEU A 1 84 ? 8.804 -5.288 7.574 1.00 81.19 84 LEU A O 1
ATOM 685 N N . GLU A 1 85 ? 8.259 -6.825 9.118 1.00 68.75 85 GLU A N 1
ATOM 686 C CA . GLU A 1 85 ? 9.483 -7.621 9.004 1.00 68.75 85 GLU A CA 1
ATOM 687 C C . GLU A 1 85 ? 9.308 -8.673 7.896 1.00 68.75 85 GLU A C 1
ATOM 689 O O . GLU A 1 85 ? 9.234 -9.870 8.151 1.00 68.75 85 GLU A O 1
ATOM 694 N N . ILE A 1 86 ? 9.154 -8.233 6.639 1.00 62.16 86 ILE A N 1
ATOM 695 C CA . ILE A 1 86 ? 9.034 -9.179 5.516 1.00 62.16 86 ILE A CA 1
ATOM 696 C C . ILE A 1 86 ? 10.419 -9.666 5.112 1.00 62.16 86 ILE A C 1
ATOM 698 O O . ILE A 1 86 ? 11.221 -8.875 4.598 1.00 62.16 86 ILE A O 1
ATOM 702 N N . ASP A 1 87 ? 10.650 -10.973 5.238 1.00 57.66 87 ASP A N 1
ATOM 703 C CA . ASP A 1 87 ? 11.790 -11.642 4.621 1.00 57.66 87 ASP A CA 1
ATOM 704 C C . ASP A 1 87 ? 11.694 -11.435 3.103 1.00 57.66 87 ASP A C 1
ATOM 706 O O . ASP A 1 87 ? 10.753 -11.865 2.439 1.00 57.66 87 ASP A O 1
ATOM 710 N N . HIS A 1 88 ? 12.651 -10.701 2.536 1.00 54.34 88 HIS A N 1
ATOM 711 C CA . HIS A 1 88 ? 12.649 -10.211 1.151 1.00 54.34 88 HIS A CA 1
ATOM 712 C C . HIS A 1 88 ? 12.630 -11.315 0.064 1.00 54.34 88 HIS A C 1
ATOM 714 O O . HIS A 1 88 ? 12.836 -11.016 -1.111 1.00 54.34 88 HIS A O 1
ATOM 720 N N . ARG A 1 89 ? 12.432 -12.584 0.432 1.00 53.28 89 ARG A N 1
ATOM 721 C CA . ARG A 1 89 ? 12.582 -13.753 -0.438 1.00 53.28 89 ARG A CA 1
ATOM 722 C C . ARG A 1 89 ? 11.292 -14.196 -1.124 1.00 53.28 89 ARG A C 1
ATOM 724 O O . ARG A 1 89 ? 11.390 -14.888 -2.130 1.00 53.28 89 ARG A O 1
ATOM 731 N N . GLU A 1 90 ? 10.118 -13.799 -0.633 1.00 64.50 90 GLU A N 1
ATOM 732 C CA . GLU A 1 90 ? 8.848 -14.350 -1.141 1.00 64.50 90 GLU A CA 1
ATOM 733 C C . GLU A 1 90 ? 8.140 -13.461 -2.175 1.00 64.50 90 GLU A C 1
ATOM 735 O O . GLU A 1 90 ? 7.397 -13.965 -3.016 1.00 64.50 90 GLU A O 1
ATOM 740 N N . LEU A 1 91 ? 8.386 -12.144 -2.181 1.00 76.94 91 LEU A N 1
ATOM 741 C CA . LEU A 1 91 ? 7.672 -11.198 -3.050 1.00 76.94 91 LEU A CA 1
ATOM 742 C C . LEU A 1 91 ? 8.609 -10.152 -3.661 1.00 76.94 91 LEU A C 1
ATOM 744 O O . LEU A 1 91 ? 9.445 -9.563 -2.979 1.00 76.94 91 LEU A O 1
ATOM 748 N N . THR A 1 92 ? 8.410 -9.864 -4.950 1.00 86.06 92 THR A N 1
ATOM 749 C CA . THR A 1 92 ? 9.029 -8.694 -5.598 1.00 86.06 92 THR A CA 1
ATOM 750 C C . THR A 1 92 ? 8.378 -7.404 -5.101 1.00 86.06 92 THR A C 1
ATOM 752 O O . THR A 1 92 ? 7.205 -7.408 -4.727 1.00 86.06 92 THR A O 1
ATOM 755 N N . GLU A 1 93 ? 9.087 -6.273 -5.156 1.00 87.19 93 GLU A N 1
ATOM 756 C CA . GLU A 1 93 ? 8.557 -4.978 -4.698 1.00 87.19 93 GLU A CA 1
ATOM 757 C C . GLU A 1 93 ? 7.239 -4.618 -5.390 1.00 87.19 93 GLU A C 1
ATOM 759 O O . GLU A 1 93 ? 6.316 -4.118 -4.754 1.00 87.19 93 GLU A O 1
ATOM 764 N N . LYS A 1 94 ? 7.120 -4.940 -6.684 1.00 88.12 94 LYS A N 1
ATOM 765 C CA . LYS A 1 94 ? 5.882 -4.738 -7.440 1.00 88.12 94 LYS A CA 1
ATOM 766 C C . LYS A 1 94 ? 4.729 -5.572 -6.870 1.00 88.12 94 LYS A C 1
ATOM 768 O O . LYS A 1 94 ? 3.667 -5.018 -6.614 1.00 88.12 94 LYS A O 1
ATOM 773 N N . GLN A 1 95 ? 4.943 -6.878 -6.688 1.00 88.44 95 GLN A N 1
ATOM 774 C CA . GLN A 1 95 ? 3.932 -7.796 -6.1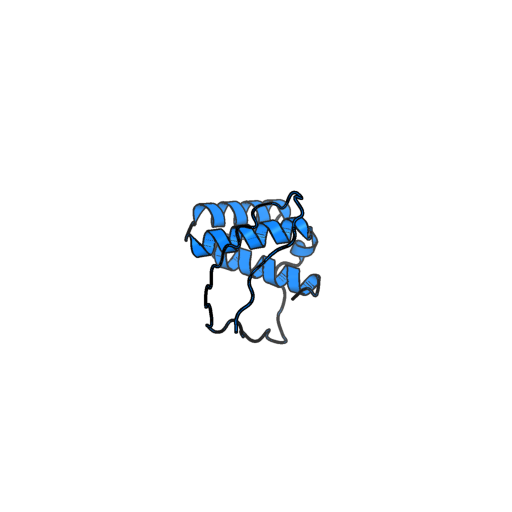46 1.00 88.44 95 GLN A CA 1
ATOM 775 C C . GLN A 1 95 ? 3.525 -7.393 -4.728 1.00 88.44 95 GLN A C 1
ATOM 777 O O . GLN A 1 95 ? 2.347 -7.418 -4.390 1.00 88.44 95 GLN A O 1
ATOM 782 N N . PHE A 1 96 ? 4.498 -6.988 -3.913 1.00 89.38 96 PHE A N 1
ATOM 783 C CA . PHE A 1 96 ? 4.256 -6.510 -2.561 1.00 89.38 96 PHE A CA 1
ATOM 784 C C . PHE A 1 96 ? 3.342 -5.279 -2.560 1.00 89.38 96 PHE A C 1
ATOM 786 O O . PHE A 1 96 ? 2.308 -5.291 -1.902 1.00 89.38 96 PHE A O 1
ATOM 793 N N . ILE A 1 97 ? 3.677 -4.240 -3.333 1.00 90.19 97 ILE A N 1
ATOM 794 C CA . ILE A 1 97 ? 2.877 -3.007 -3.380 1.00 90.19 97 ILE A CA 1
ATOM 795 C C . ILE A 1 97 ? 1.469 -3.280 -3.935 1.00 90.19 97 ILE A C 1
ATOM 797 O O . ILE A 1 97 ? 0.500 -2.735 -3.410 1.00 90.19 97 ILE A O 1
ATOM 801 N N . ASP A 1 98 ? 1.342 -4.140 -4.949 1.00 90.31 98 ASP A N 1
ATOM 802 C CA . ASP A 1 98 ? 0.043 -4.560 -5.497 1.00 90.31 98 ASP A CA 1
ATOM 803 C C . ASP A 1 98 ? -0.840 -5.224 -4.429 1.00 90.31 98 ASP A C 1
ATOM 805 O O . ASP A 1 98 ? -2.004 -4.859 -4.261 1.00 90.31 98 ASP A O 1
ATOM 809 N N . LYS A 1 99 ? -0.259 -6.131 -3.637 1.00 89.19 99 LYS A N 1
ATOM 810 C CA . LYS A 1 99 ? -0.957 -6.818 -2.545 1.00 89.19 99 LYS A CA 1
ATOM 811 C C . LYS A 1 99 ? -1.382 -5.865 -1.434 1.00 89.19 99 LYS A C 1
ATOM 813 O O . LYS A 1 99 ? -2.519 -5.926 -0.987 1.00 89.19 99 LYS A O 1
ATOM 818 N N . ILE A 1 100 ? -0.517 -4.921 -1.062 1.00 91.00 100 ILE A N 1
ATOM 819 C CA . ILE A 1 100 ? -0.846 -3.863 -0.094 1.00 91.00 100 ILE A CA 1
ATOM 820 C C . ILE A 1 100 ? -2.046 -3.035 -0.565 1.00 91.00 100 ILE A C 1
ATOM 822 O O . ILE A 1 100 ? -2.934 -2.728 0.229 1.00 91.00 100 ILE A O 1
ATOM 826 N N . ILE A 1 101 ? -2.097 -2.690 -1.855 1.00 90.94 101 ILE A N 1
ATOM 827 C CA . ILE A 1 101 ? -3.226 -1.955 -2.436 1.00 90.94 101 ILE A CA 1
ATOM 828 C C . ILE A 1 101 ? -4.517 -2.786 -2.368 1.00 90.94 101 ILE A C 1
ATOM 830 O O . ILE A 1 101 ? -5.564 -2.253 -1.996 1.00 90.94 101 ILE A O 1
ATOM 834 N N . LYS A 1 102 ? -4.449 -4.076 -2.718 1.00 89.38 102 LYS A N 1
ATOM 835 C CA . LYS A 1 102 ? -5.597 -4.993 -2.680 1.00 89.38 102 LYS A CA 1
ATOM 836 C C . LYS A 1 102 ? -6.113 -5.210 -1.257 1.00 89.38 102 LYS A C 1
ATOM 838 O O . LYS A 1 102 ? -7.308 -5.050 -1.031 1.00 89.38 102 LYS A O 1
ATOM 843 N N . ASP A 1 103 ? -5.226 -5.469 -0.299 1.00 89.69 103 ASP A N 1
ATOM 844 C CA . ASP A 1 103 ? -5.582 -5.624 1.115 1.00 89.69 103 ASP A CA 1
ATOM 845 C C . ASP A 1 103 ? -6.233 -4.350 1.655 1.00 89.69 103 ASP A C 1
ATOM 847 O O . ASP A 1 103 ? -7.269 -4.407 2.315 1.00 89.69 103 ASP A O 1
ATOM 851 N N . TYR A 1 104 ? -5.678 -3.179 1.330 1.00 91.00 104 TYR A N 1
ATOM 852 C CA . TYR A 1 104 ? -6.257 -1.909 1.759 1.00 91.00 104 TYR A CA 1
ATOM 853 C C . TYR A 1 104 ? -7.674 -1.714 1.215 1.00 91.00 104 TYR A C 1
ATOM 855 O O . TYR A 1 104 ? -8.589 -1.346 1.956 1.00 91.00 104 TYR A O 1
ATOM 863 N N . ASN A 1 105 ? -7.867 -1.973 -0.079 1.00 88.06 105 ASN A N 1
ATOM 864 C CA . ASN A 1 105 ? -9.178 -1.901 -0.717 1.00 88.06 105 ASN A CA 1
ATOM 865 C C . ASN A 1 105 ? -10.169 -2.886 -0.075 1.00 88.06 105 ASN A C 1
ATOM 867 O O . ASN A 1 105 ? -11.305 -2.499 0.194 1.00 88.06 105 ASN A O 1
ATOM 871 N N . TYR A 1 106 ? -9.726 -4.107 0.247 1.00 88.56 106 TYR A N 1
ATOM 872 C CA . TYR A 1 106 ? -10.537 -5.116 0.932 1.00 88.56 106 TYR A CA 1
ATOM 873 C C . TYR A 1 106 ? -11.021 -4.629 2.306 1.00 88.56 106 TYR A C 1
ATOM 875 O O . TYR A 1 106 ? -12.216 -4.666 2.590 1.00 88.56 106 TYR A O 1
ATOM 883 N N . TYR A 1 107 ? -10.125 -4.094 3.145 1.00 86.19 107 TYR A N 1
ATOM 884 C CA . TYR A 1 107 ? -10.501 -3.599 4.478 1.00 86.19 107 TYR A CA 1
ATOM 885 C C . TYR A 1 107 ? -11.315 -2.303 4.459 1.00 86.19 107 TYR A C 1
ATOM 887 O O . TYR A 1 107 ? -12.040 -2.022 5.412 1.00 86.19 107 TYR A O 1
ATOM 895 N N . THR A 1 108 ? -11.191 -1.497 3.403 1.00 84.12 108 THR A N 1
ATOM 896 C CA . THR A 1 108 ? -11.919 -0.224 3.284 1.00 84.12 108 THR A CA 1
ATOM 897 C C . THR A 1 108 ? -13.200 -0.319 2.459 1.00 84.12 108 THR A C 1
ATOM 899 O O . THR A 1 108 ? -13.959 0.650 2.432 1.00 84.12 108 THR A O 1
ATOM 902 N N . GLY A 1 109 ? -13.464 -1.458 1.810 1.00 75.44 109 GLY A N 1
ATOM 903 C CA . GLY A 1 109 ? -14.621 -1.653 0.933 1.00 75.44 109 GLY A CA 1
ATOM 904 C C . GLY A 1 109 ? -14.629 -0.723 -0.284 1.00 75.44 109 GLY A C 1
ATOM 905 O O . GLY A 1 109 ? -15.698 -0.386 -0.789 1.00 75.44 109 GLY A O 1
ATOM 906 N N . LYS A 1 110 ? -13.454 -0.241 -0.710 1.00 60.06 110 LYS A N 1
ATOM 907 C CA . LYS A 1 110 ? -13.296 0.705 -1.823 1.00 60.06 110 LYS A CA 1
ATOM 908 C C . LYS A 1 110 ? -12.758 -0.028 -3.052 1.00 60.06 110 LYS A C 1
ATOM 910 O O . LYS A 1 110 ? -11.573 -0.363 -3.093 1.00 60.06 110 LYS A O 1
ATOM 915 N N . GLU A 1 111 ? -13.627 -0.241 -4.038 1.00 52.38 111 GLU A N 1
ATOM 916 C CA . GLU A 1 111 ? -13.281 -0.641 -5.414 1.00 52.38 111 GLU A CA 1
ATOM 917 C C . GLU A 1 111 ? -13.080 0.584 -6.314 1.00 52.38 111 GLU A C 1
ATOM 919 O O . GLU A 1 111 ? -13.964 1.474 -6.325 1.00 52.38 111 GLU A O 1
#

Sequence (111 aa):
VLKIIKDSEEWSGTAVISLKNKINISHTILENLQQDYVPEFPQVVLLSDNDMRIIKSNFQKAVVTYDKIILRQLSNKIKEILKLEIDHRELTEKQFIDKIIKDYNYYTGKE

Radius of gyration: 21.04 Å; chains: 1; bounding box: 42×55×54 Å

Secondary structure (DSSP, 8-state):
--------------------------S-------TT---S-GGGGGS-HHHHHHHHHHHHHHHHTT-HHHHHHHHHHHHHHHT----TTS--HHHHHHHHHHHHHHHHT--

pLDDT: mean 71.55, std 21.01, range [30.61, 91.62]